Protein AF-A0A284VRJ9-F1 (afdb_monomer_lite)

Foldseek 3Di:
DVCCVVPVPVCVVVVVVVCCCPPPVVVVCVVVVVDQPDPDPVCSVVSVVVSVVVSVVVVVDDD

Secondary structure (DSSP, 8-state):
-HHHHHSHHHHHHHHHHHHHHHSTHHHHHHHTTT------HHHHHHHHHHHHHHHHHHHTS--

pLDDT: mean 78.98, std 9.78, range [56.31, 95.19]

Structure (mmCIF, N/CA/C/O backbone):
data_AF-A0A284VRJ9-F1
#
_entry.id   AF-A0A284VRJ9-F1
#
loop_
_atom_site.group_PDB
_atom_site.id
_atom_site.type_symbol
_atom_site.label_atom_id
_atom_site.label_alt_id
_atom_site.label_comp_id
_atom_site.label_asym_id
_atom_site.label_entity_id
_atom_site.label_seq_id
_atom_site.pdbx_PDB_ins_code
_atom_site.Cartn_x
_atom_site.Cartn_y
_atom_site.Cartn_z
_atom_site.occupancy
_atom_site.B_iso_or_equiv
_atom_site.auth_seq_id
_atom_site.auth_comp_id
_atom_site.auth_asym_id
_atom_site.auth_atom_id
_atom_site.pdbx_PDB_model_num
ATOM 1 N N . MET A 1 1 ? 16.453 -11.936 -16.466 1.00 60.88 1 MET A N 1
ATOM 2 C CA . MET A 1 1 ? 15.589 -12.361 -17.592 1.00 60.88 1 MET A CA 1
ATOM 3 C C . MET A 1 1 ? 15.318 -13.859 -17.603 1.00 60.88 1 MET A C 1
ATOM 5 O O . MET A 1 1 ? 14.172 -14.206 -17.821 1.00 60.88 1 MET A O 1
ATOM 9 N N . LYS A 1 2 ? 16.302 -14.729 -17.323 1.00 66.62 2 LYS A N 1
ATOM 10 C CA . LYS A 1 2 ? 16.107 -16.191 -17.323 1.00 66.62 2 LYS A CA 1
ATOM 11 C C . LYS A 1 2 ? 14.949 -16.667 -16.422 1.00 66.62 2 LYS A C 1
ATOM 13 O O . LYS A 1 2 ? 14.059 -17.336 -16.910 1.00 66.62 2 LYS A O 1
ATOM 18 N N . GLU A 1 3 ? 14.860 -16.184 -15.179 1.00 68.56 3 GLU A N 1
ATOM 19 C CA . GLU A 1 3 ? 13.732 -16.494 -14.269 1.00 68.56 3 GLU A CA 1
ATOM 20 C C . GLU A 1 3 ? 12.353 -16.035 -14.761 1.00 68.56 3 GLU A C 1
ATOM 22 O O . GLU A 1 3 ? 11.365 -16.712 -14.510 1.00 68.56 3 GLU A O 1
ATOM 27 N N . VAL A 1 4 ? 12.269 -14.906 -15.470 1.00 74.19 4 VAL A N 1
ATOM 28 C CA . VAL A 1 4 ? 10.995 -14.406 -16.024 1.00 74.19 4 VAL A CA 1
ATOM 29 C C . VAL A 1 4 ? 10.517 -15.303 -17.162 1.00 74.19 4 VAL A C 1
ATOM 31 O O . VAL A 1 4 ? 9.322 -15.520 -17.330 1.00 74.19 4 VAL A O 1
ATOM 34 N N . VAL A 1 5 ? 11.460 -15.813 -17.953 1.00 80.75 5 VAL A N 1
ATOM 35 C CA . VAL A 1 5 ? 11.184 -16.678 -19.102 1.00 80.75 5 VAL A CA 1
ATOM 36 C C . VAL A 1 5 ? 10.873 -18.102 -18.643 1.00 80.75 5 VAL A C 1
ATOM 38 O O . VAL A 1 5 ? 9.925 -18.699 -19.139 1.00 80.75 5 VAL A O 1
ATOM 41 N N . ASP A 1 6 ? 11.614 -18.613 -17.659 1.00 87.75 6 ASP A N 1
ATOM 42 C CA . ASP A 1 6 ? 11.481 -19.991 -17.180 1.00 87.75 6 ASP A CA 1
ATOM 43 C C . ASP A 1 6 ? 10.340 -20.152 -16.154 1.00 87.75 6 ASP A C 1
ATOM 45 O O . ASP A 1 6 ? 9.744 -21.220 -16.064 1.00 87.75 6 ASP A O 1
ATOM 49 N N . ASN A 1 7 ? 10.009 -19.101 -15.390 1.00 85.19 7 ASN A N 1
ATOM 50 C CA . ASN A 1 7 ? 8.989 -19.108 -14.333 1.00 85.19 7 ASN A CA 1
ATOM 51 C C . ASN A 1 7 ? 8.173 -17.806 -14.327 1.00 85.19 7 ASN A C 1
ATOM 53 O O . ASN A 1 7 ? 8.137 -17.059 -13.347 1.00 85.19 7 ASN A O 1
ATOM 57 N N . THR A 1 8 ? 7.486 -17.534 -15.434 1.00 86.94 8 THR A N 1
ATOM 58 C CA . THR A 1 8 ? 6.787 -16.260 -15.662 1.00 86.94 8 THR A CA 1
ATOM 59 C C . THR A 1 8 ? 5.695 -15.972 -14.633 1.00 86.94 8 THR A C 1
ATOM 61 O O . THR A 1 8 ? 5.637 -14.865 -14.102 1.00 86.94 8 THR A O 1
ATOM 64 N N . ILE A 1 9 ? 4.846 -16.955 -14.316 1.00 89.50 9 ILE A N 1
ATOM 65 C CA . ILE A 1 9 ? 3.717 -16.759 -13.392 1.00 89.50 9 ILE A CA 1
ATOM 66 C C . ILE A 1 9 ? 4.196 -16.486 -11.954 1.00 89.50 9 ILE A C 1
ATOM 68 O O . ILE A 1 9 ? 3.853 -15.425 -11.429 1.00 89.50 9 ILE A O 1
ATOM 72 N N . PRO A 1 10 ? 5.058 -17.327 -11.340 1.00 89.38 10 PRO A N 1
ATOM 73 C CA . PRO A 1 10 ? 5.566 -17.062 -9.990 1.00 89.38 10 PRO A CA 1
ATOM 74 C C . PRO A 1 10 ? 6.335 -15.742 -9.890 1.00 89.38 10 PRO A C 1
ATOM 76 O O . PRO A 1 10 ? 6.246 -15.027 -8.891 1.00 89.38 10 PRO A O 1
ATOM 79 N N . TYR A 1 11 ? 7.084 -15.399 -10.943 1.00 88.31 11 TYR A N 1
ATOM 80 C CA . TYR A 1 11 ? 7.830 -14.151 -10.994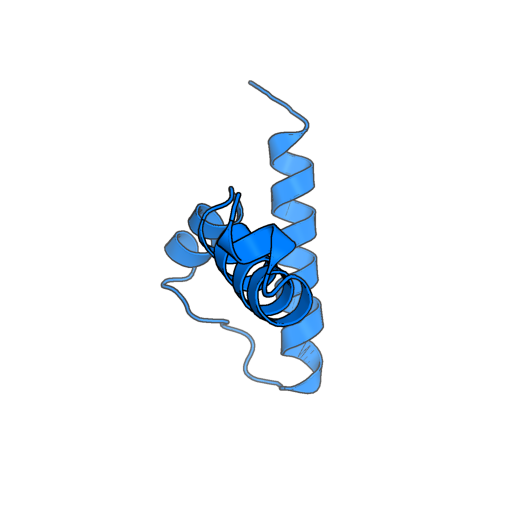 1.00 88.31 11 TYR A CA 1
ATOM 81 C C . TYR A 1 11 ? 6.900 -12.933 -10.957 1.00 88.31 11 TYR A C 1
ATOM 83 O O . TYR A 1 11 ? 7.129 -12.004 -10.184 1.00 88.31 11 TYR A O 1
ATOM 91 N N . ILE A 1 12 ? 5.834 -12.933 -11.763 1.00 87.38 12 ILE A N 1
ATOM 92 C CA . ILE A 1 12 ? 4.869 -11.828 -11.822 1.00 87.38 12 ILE A CA 1
ATOM 93 C C . ILE A 1 12 ? 4.102 -11.692 -10.498 1.00 87.38 12 ILE A C 1
ATOM 95 O O . ILE A 1 12 ? 3.916 -10.573 -10.009 1.00 87.38 12 ILE A O 1
ATOM 99 N N . GLU A 1 13 ? 3.710 -12.811 -9.885 1.00 88.25 13 GLU A N 1
ATOM 100 C CA . GLU A 1 13 ? 3.033 -12.822 -8.583 1.00 88.25 13 GLU A CA 1
ATOM 101 C C . GLU A 1 13 ? 3.873 -12.180 -7.475 1.00 88.25 13 GLU A C 1
ATOM 103 O O . GLU A 1 13 ? 3.332 -11.457 -6.640 1.00 88.25 13 GLU A O 1
ATOM 108 N N . GLN A 1 14 ? 5.194 -12.380 -7.478 1.00 84.88 14 GLN A N 1
ATOM 109 C CA . GLN A 1 14 ? 6.096 -11.718 -6.528 1.00 84.88 14 GLN A CA 1
ATOM 110 C C . GLN A 1 14 ? 6.453 -10.284 -6.932 1.00 84.88 14 GLN A C 1
ATOM 112 O O . GLN A 1 14 ? 6.688 -9.428 -6.072 1.00 84.88 14 GLN A O 1
ATOM 117 N N . TYR A 1 15 ? 6.487 -9.999 -8.232 1.00 86.19 15 TYR A N 1
ATOM 118 C CA . TYR A 1 15 ? 6.871 -8.695 -8.752 1.00 86.19 15 TYR A CA 1
ATOM 119 C C . TYR A 1 15 ? 5.882 -7.596 -8.352 1.00 86.19 15 TYR A C 1
ATOM 121 O O . TYR A 1 15 ? 6.314 -6.547 -7.875 1.00 86.19 15 TYR A O 1
ATOM 129 N N . TYR A 1 16 ? 4.570 -7.818 -8.487 1.00 82.00 16 TYR A N 1
ATOM 130 C CA . TYR A 1 16 ? 3.567 -6.782 -8.195 1.00 82.00 16 TYR A CA 1
ATOM 131 C C . TYR A 1 16 ? 3.555 -6.309 -6.727 1.00 82.00 16 TYR A C 1
ATOM 133 O O . TYR A 1 16 ? 3.597 -5.094 -6.504 1.00 82.00 16 TYR A O 1
ATOM 141 N N . PRO A 1 17 ? 3.555 -7.195 -5.709 1.00 80.75 17 PRO A N 1
AT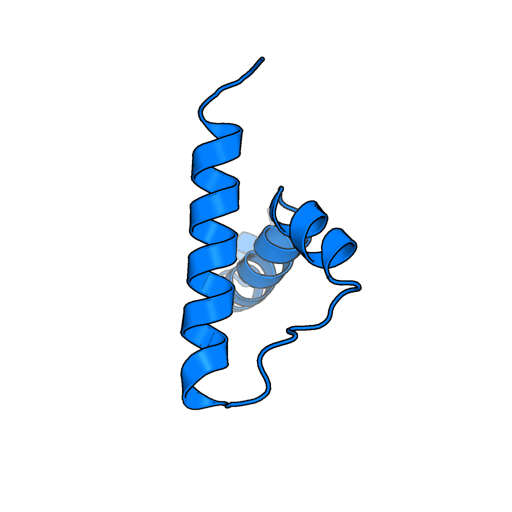OM 142 C CA . PRO A 1 17 ? 3.661 -6.792 -4.306 1.00 80.75 17 PRO A CA 1
ATOM 143 C C . PRO A 1 17 ? 4.947 -6.022 -4.010 1.00 80.75 17 PRO A C 1
ATOM 145 O O . PRO A 1 17 ? 4.920 -5.034 -3.273 1.00 80.75 17 PRO A O 1
ATOM 148 N N . ARG A 1 18 ? 6.068 -6.451 -4.605 1.00 82.25 18 ARG A N 1
ATOM 149 C CA . ARG A 1 18 ? 7.371 -5.815 -4.414 1.00 82.25 18 ARG A CA 1
ATOM 150 C C . ARG A 1 18 ? 7.415 -4.432 -5.054 1.00 82.25 18 ARG A C 1
ATOM 152 O O . ARG A 1 18 ? 7.744 -3.468 -4.373 1.00 82.25 18 ARG A O 1
ATOM 159 N N . ASN A 1 19 ? 6.962 -4.308 -6.298 1.00 82.69 19 ASN A N 1
ATOM 160 C CA . ASN A 1 19 ? 6.828 -3.028 -6.985 1.00 82.69 19 ASN A CA 1
ATOM 161 C C . ASN A 1 19 ? 5.911 -2.069 -6.211 1.00 82.69 19 ASN A C 1
ATOM 163 O O . ASN A 1 19 ? 6.267 -0.916 -5.996 1.00 82.69 19 ASN A O 1
ATOM 167 N N . ASN A 1 20 ? 4.777 -2.539 -5.687 1.00 72.44 20 ASN A N 1
ATOM 168 C CA . ASN A 1 20 ? 3.909 -1.732 -4.819 1.00 72.44 20 ASN A CA 1
ATOM 169 C C . ASN A 1 20 ? 4.554 -1.378 -3.469 1.00 72.44 20 ASN A C 1
ATOM 171 O O . ASN A 1 20 ? 4.127 -0.434 -2.806 1.00 72.44 20 ASN A O 1
ATOM 175 N N . SER A 1 21 ? 5.552 -2.140 -3.021 1.00 70.00 21 SER A N 1
ATOM 176 C CA . SER A 1 21 ? 6.294 -1.843 -1.799 1.00 70.00 21 SER A CA 1
ATOM 177 C C . SER A 1 21 ? 7.497 -0.931 -1.998 1.00 70.00 21 SER A C 1
ATOM 179 O O . SER A 1 21 ? 7.879 -0.267 -1.040 1.00 70.00 21 SER A O 1
ATOM 181 N N . GLU A 1 22 ? 8.077 -0.907 -3.193 1.00 70.25 22 GLU A N 1
ATOM 182 C CA . GLU A 1 22 ? 9.301 -0.168 -3.524 1.00 70.25 22 GLU A CA 1
ATOM 183 C C . GLU A 1 22 ? 9.027 1.118 -4.323 1.00 70.25 22 GLU A C 1
ATOM 185 O O . GLU A 1 22 ? 9.848 2.030 -4.323 1.00 70.25 22 GLU A O 1
ATOM 190 N N . SER A 1 23 ? 7.865 1.228 -4.972 1.00 67.75 23 SER A N 1
ATOM 191 C CA . SER A 1 23 ? 7.418 2.444 -5.667 1.00 67.75 23 SER A CA 1
ATOM 192 C C . SER A 1 23 ? 7.039 3.571 -4.692 1.00 67.75 23 SER A C 1
ATOM 194 O O . SER A 1 23 ? 7.114 3.408 -3.472 1.00 67.75 23 SER A O 1
ATOM 196 N N . GLY A 1 24 ? 6.636 4.737 -5.215 1.00 62.72 24 GLY A N 1
ATOM 197 C CA . GLY A 1 24 ? 6.300 5.940 -4.433 1.00 62.72 24 GLY A CA 1
ATOM 198 C C . GLY A 1 24 ? 5.331 5.704 -3.263 1.00 62.72 24 GLY A C 1
ATOM 199 O O . GLY A 1 24 ? 5.439 6.374 -2.238 1.00 62.72 24 GLY A O 1
ATOM 200 N N . PHE A 1 25 ? 4.491 4.667 -3.332 1.00 63.81 25 PHE A N 1
ATOM 201 C CA . PHE A 1 25 ? 3.628 4.217 -2.232 1.00 63.81 25 PHE A CA 1
ATOM 202 C C . PHE A 1 25 ? 4.392 3.783 -0.961 1.00 63.81 25 PHE A C 1
ATOM 204 O O . PHE A 1 25 ? 3.806 3.679 0.117 1.00 63.81 25 PHE A O 1
ATOM 211 N N . SER A 1 26 ? 5.706 3.550 -1.041 1.00 68.94 26 SER A N 1
ATOM 212 C CA . SER A 1 26 ? 6.586 3.324 0.115 1.00 68.94 26 SER A CA 1
ATOM 213 C C . SER A 1 26 ? 6.670 4.542 1.045 1.00 68.94 26 SER A C 1
ATOM 215 O O . SER A 1 26 ? 6.748 4.382 2.268 1.00 68.94 26 SER A O 1
ATOM 217 N N . ALA A 1 27 ? 6.582 5.758 0.495 1.00 71.81 27 ALA A N 1
ATOM 218 C CA . ALA A 1 27 ? 6.547 6.991 1.275 1.00 71.81 27 ALA A CA 1
ATOM 219 C C . ALA A 1 27 ? 5.275 7.060 2.137 1.00 71.81 27 ALA A C 1
ATOM 221 O O . ALA A 1 27 ? 5.345 7.38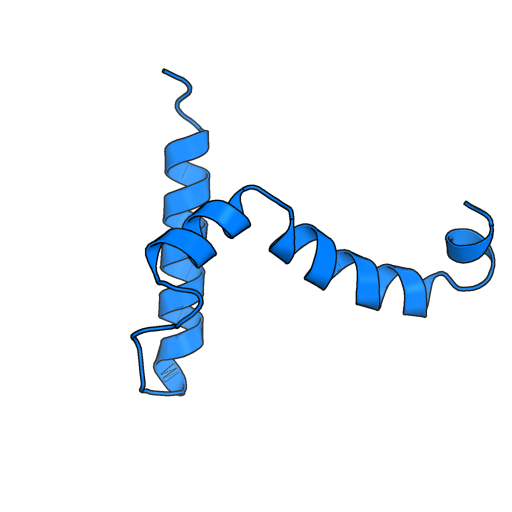7 3.325 1.00 71.81 27 ALA A O 1
ATOM 222 N N . ASP A 1 28 ? 4.135 6.642 1.579 1.00 71.94 28 ASP A N 1
ATOM 223 C CA . ASP A 1 28 ? 2.856 6.593 2.293 1.00 71.94 28 ASP A CA 1
ATOM 224 C C . ASP A 1 28 ? 2.893 5.565 3.433 1.00 71.94 28 ASP A C 1
ATOM 226 O O . ASP A 1 28 ? 2.418 5.835 4.541 1.00 71.94 28 ASP A O 1
ATOM 230 N N . LYS A 1 29 ? 3.528 4.403 3.206 1.00 73.12 29 LYS A N 1
ATOM 231 C CA . LYS A 1 29 ? 3.748 3.399 4.263 1.00 73.12 29 LYS A CA 1
ATOM 232 C C . LYS A 1 29 ? 4.558 3.980 5.419 1.00 73.12 29 LYS A C 1
ATOM 234 O O . LYS A 1 29 ? 4.227 3.723 6.575 1.00 73.12 29 LYS A O 1
ATOM 239 N N . ARG A 1 30 ? 5.587 4.785 5.134 1.00 74.25 30 ARG A N 1
ATOM 240 C CA . ARG A 1 30 ? 6.410 5.426 6.170 1.00 74.25 30 ARG A CA 1
ATOM 241 C C . ARG A 1 30 ? 5.622 6.463 6.970 1.00 74.25 30 ARG A C 1
ATOM 243 O O . ARG A 1 30 ? 5.773 6.501 8.189 1.00 74.25 30 ARG A O 1
ATOM 250 N N . TRP A 1 31 ? 4.764 7.249 6.319 1.00 71.06 31 TRP A N 1
ATOM 251 C CA . TRP A 1 31 ? 3.947 8.273 6.983 1.00 71.06 31 TRP A CA 1
ATOM 252 C C . TRP A 1 31 ? 3.030 7.662 8.052 1.00 71.06 31 TRP A C 1
ATOM 254 O O . TRP A 1 31 ? 2.975 8.148 9.179 1.00 71.06 31 TRP A O 1
ATOM 264 N N . PHE A 1 32 ? 2.373 6.542 7.747 1.00 69.25 32 PHE A N 1
ATOM 265 C CA . PHE A 1 32 ? 1.471 5.871 8.690 1.00 69.25 32 PHE A CA 1
ATOM 266 C C . PHE A 1 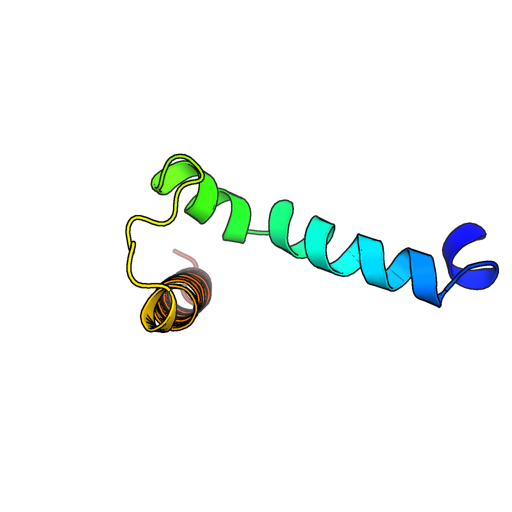32 ? 2.151 4.797 9.556 1.00 69.25 32 PHE A C 1
ATOM 268 O O . PHE A 1 32 ? 1.475 3.991 10.199 1.00 69.25 32 PHE A O 1
ATOM 275 N N . GLY A 1 33 ? 3.489 4.757 9.590 1.00 78.19 33 GLY A N 1
ATOM 276 C CA . GLY A 1 33 ? 4.236 3.797 10.407 1.00 78.19 33 GLY A CA 1
ATOM 277 C C . GLY A 1 33 ? 3.948 2.339 10.042 1.00 78.19 33 GLY A C 1
ATOM 278 O O . GLY A 1 33 ? 3.907 1.482 10.922 1.00 78.19 33 GLY A O 1
ATOM 279 N N . TRP A 1 34 ? 3.720 2.071 8.754 1.00 76.44 34 TRP A N 1
ATOM 280 C CA . TRP A 1 34 ? 3.395 0.759 8.190 1.00 76.44 34 TRP A CA 1
ATOM 281 C C . TRP A 1 34 ? 2.087 0.156 8.717 1.00 76.44 34 TRP A C 1
ATOM 283 O O . TRP A 1 34 ? 1.880 -1.054 8.642 1.00 76.44 34 TRP A O 1
ATOM 293 N N . LYS A 1 35 ? 1.188 0.993 9.247 1.00 81.81 35 LYS A N 1
ATOM 294 C CA . LYS A 1 35 ? -0.101 0.574 9.800 1.00 81.81 35 LYS A CA 1
ATOM 295 C C . LYS A 1 35 ? -1.250 1.244 9.063 1.00 81.81 35 LYS A C 1
ATOM 297 O O . LYS A 1 35 ? -1.195 2.424 8.734 1.00 81.81 35 LYS A O 1
ATOM 302 N N . VAL A 1 36 ? -2.333 0.499 8.869 1.00 83.38 36 VAL A N 1
ATOM 303 C CA . VAL A 1 36 ? -3.613 1.072 8.448 1.00 83.38 36 VAL A CA 1
ATOM 304 C C . VAL A 1 36 ? -4.384 1.452 9.708 1.00 83.38 36 VAL A C 1
ATOM 306 O O . VAL A 1 36 ? -4.701 0.598 10.530 1.00 83.38 36 VAL A O 1
ATOM 309 N N . GLY A 1 37 ? -4.663 2.745 9.888 1.00 83.62 37 GLY A N 1
ATOM 310 C CA . GLY A 1 37 ? -5.407 3.235 11.057 1.00 83.62 37 GLY A CA 1
ATOM 311 C C . GLY A 1 37 ? -6.885 2.819 11.068 1.00 83.62 37 GLY A C 1
ATOM 312 O O . GLY A 1 37 ? -7.516 2.804 12.124 1.00 83.62 37 GLY A O 1
ATOM 313 N N . GLN A 1 38 ? -7.436 2.461 9.904 1.00 89.94 38 GLN A N 1
ATOM 314 C CA . GLN A 1 38 ? -8.792 1.937 9.777 1.00 89.94 38 GLN A CA 1
ATOM 315 C C . GLN A 1 38 ? -8.850 0.499 10.302 1.00 89.94 38 GLN A C 1
ATOM 317 O O . GLN A 1 38 ? -8.174 -0.375 9.774 1.00 89.94 38 GLN A O 1
ATOM 322 N N . LYS A 1 39 ? -9.671 0.267 11.331 1.00 91.06 39 LYS A N 1
ATOM 323 C CA . LYS A 1 39 ? -9.814 -1.046 11.985 1.00 91.06 39 LYS A CA 1
ATOM 324 C C . LYS A 1 39 ? -11.032 -1.842 11.520 1.00 91.06 39 LYS A C 1
ATOM 326 O O . LYS A 1 39 ? -11.161 -3.001 11.886 1.00 91.06 39 LYS A O 1
ATOM 331 N N . ARG A 1 40 ? -11.953 -1.216 10.781 1.00 94.06 40 ARG A N 1
ATOM 332 C CA . ARG A 1 40 ? -13.128 -1.901 10.233 1.00 94.06 40 ARG A CA 1
ATOM 333 C C . ARG A 1 40 ? -12.750 -2.576 8.924 1.00 94.06 40 ARG A C 1
ATOM 335 O O . ARG A 1 40 ? -12.415 -1.868 7.975 1.00 94.06 40 ARG A O 1
ATOM 342 N N . ASP A 1 41 ? -12.824 -3.903 8.881 1.00 91.88 41 ASP A N 1
ATOM 343 C CA . ASP A 1 41 ? -12.364 -4.712 7.743 1.00 91.88 41 ASP A CA 1
ATOM 344 C C . ASP A 1 41 ? -12.997 -4.290 6.410 1.00 91.88 41 ASP A C 1
ATOM 346 O O . ASP A 1 41 ? -12.304 -4.145 5.405 1.00 91.88 41 ASP A O 1
ATOM 350 N N . ASP A 1 42 ? -14.290 -3.955 6.420 1.00 95.19 42 ASP A N 1
ATOM 351 C CA . ASP A 1 42 ? -15.035 -3.471 5.250 1.00 95.19 42 ASP A CA 1
ATOM 352 C C . ASP A 1 42 ? -14.543 -2.111 4.719 1.00 95.19 42 ASP A C 1
ATOM 354 O O . ASP A 1 42 ? -14.822 -1.742 3.580 1.00 95.19 42 ASP A O 1
ATOM 358 N N . ARG A 1 43 ? -13.803 -1.347 5.529 1.00 91.69 43 ARG A N 1
ATOM 359 C CA . ARG A 1 43 ? -13.322 0.005 5.199 1.00 91.69 43 ARG A CA 1
ATOM 360 C C . ARG A 1 43 ? -11.820 0.078 4.957 1.00 91.69 43 ARG A C 1
ATOM 362 O O . ARG A 1 43 ? -11.347 1.114 4.487 1.00 91.69 43 ARG A O 1
ATOM 369 N N . ILE A 1 44 ? -11.067 -0.981 5.263 1.00 89.56 44 ILE A N 1
ATOM 370 C CA . ILE A 1 44 ? -9.612 -1.027 5.056 1.00 89.56 44 ILE A CA 1
ATOM 371 C C . ILE A 1 44 ? -9.282 -0.803 3.578 1.00 89.56 44 ILE A C 1
ATOM 373 O O . ILE A 1 44 ? -8.455 0.051 3.262 1.00 89.56 44 ILE A O 1
ATOM 377 N N . GLY A 1 45 ? -9.983 -1.501 2.678 1.00 88.62 45 GLY A N 1
ATOM 378 C CA . GLY A 1 45 ? -9.786 -1.363 1.233 1.00 88.62 45 GLY A CA 1
ATOM 379 C C . GLY A 1 45 ? -9.993 0.073 0.754 1.00 88.62 45 GLY A C 1
ATOM 380 O O . GLY A 1 45 ? -9.107 0.649 0.130 1.00 88.62 45 GLY A O 1
ATOM 381 N N . ALA A 1 46 ? -11.109 0.697 1.140 1.00 91.00 46 ALA A N 1
ATOM 382 C CA . ALA A 1 46 ? -11.408 2.081 0.774 1.00 91.00 46 ALA A CA 1
ATOM 383 C C . ALA A 1 46 ? -10.355 3.076 1.300 1.00 91.00 46 ALA A C 1
ATOM 385 O O . ALA A 1 46 ? -9.937 3.977 0.574 1.00 91.00 46 ALA A O 1
ATOM 386 N N . ALA A 1 47 ? -9.881 2.907 2.540 1.00 88.00 47 ALA A N 1
ATOM 387 C CA . ALA A 1 47 ? -8.844 3.764 3.118 1.00 88.00 47 ALA A CA 1
ATOM 388 C C . ALA A 1 47 ? -7.505 3.658 2.361 1.00 88.00 47 ALA A C 1
ATOM 390 O O . ALA A 1 47 ? -6.843 4.673 2.115 1.00 88.00 47 ALA A O 1
ATOM 391 N N . LEU A 1 48 ? -7.131 2.443 1.950 1.00 85.31 48 LEU A N 1
ATOM 392 C CA . LEU A 1 48 ? -5.948 2.200 1.124 1.00 85.31 48 LEU A CA 1
ATOM 393 C C . LEU A 1 48 ? -6.104 2.824 -0.269 1.00 85.31 48 LEU A C 1
ATOM 395 O O . LEU A 1 48 ? -5.198 3.520 -0.725 1.00 85.31 48 LEU A O 1
ATOM 399 N N . THR A 1 49 ? -7.265 2.664 -0.912 1.00 86.00 49 THR A N 1
ATOM 400 C CA . THR A 1 49 ? -7.550 3.269 -2.222 1.00 86.00 49 THR A CA 1
ATOM 401 C C . THR A 1 49 ? -7.476 4.794 -2.174 1.00 86.00 49 THR A C 1
ATOM 403 O O . THR A 1 49 ? -6.820 5.395 -3.020 1.00 86.00 49 THR A O 1
ATOM 406 N N . CYS A 1 50 ? -8.076 5.437 -1.167 1.00 86.31 50 CYS A N 1
ATOM 407 C CA . CYS A 1 50 ? -8.013 6.893 -1.007 1.00 86.31 50 CYS A CA 1
ATOM 408 C C . CYS A 1 50 ? -6.577 7.400 -0.807 1.00 86.31 50 CYS A C 1
ATOM 410 O O . CYS A 1 50 ? -6.217 8.450 -1.339 1.00 86.31 50 CYS A O 1
ATOM 412 N N . THR A 1 51 ? -5.752 6.652 -0.066 1.00 82.56 51 THR A N 1
ATOM 413 C CA . THR A 1 51 ? -4.321 6.958 0.092 1.00 82.56 51 THR A CA 1
ATOM 414 C C . THR A 1 51 ? -3.604 6.882 -1.255 1.00 82.56 51 THR A C 1
ATOM 416 O O . THR A 1 51 ? -2.911 7.825 -1.629 1.00 82.56 51 THR A O 1
ATOM 419 N N . GLY A 1 52 ? -3.852 5.823 -2.031 1.00 81.31 52 GLY A N 1
ATOM 420 C CA . GLY A 1 52 ? -3.240 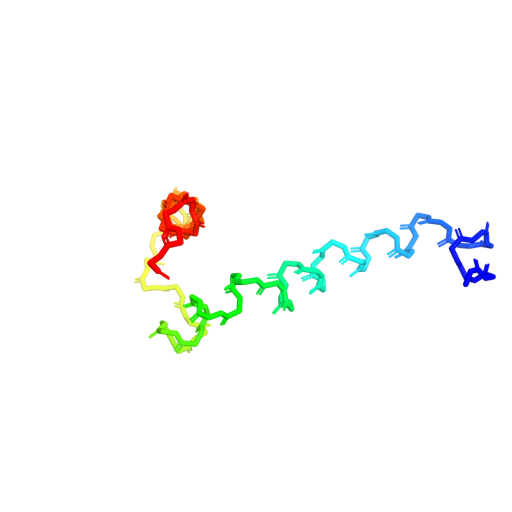5.656 -3.347 1.00 81.31 52 GLY A CA 1
ATOM 421 C C . GLY A 1 52 ? -3.663 6.723 -4.366 1.00 81.31 52 GLY A C 1
ATOM 422 O O . GLY A 1 52 ? -2.830 7.243 -5.106 1.00 81.31 52 GLY A O 1
ATOM 423 N N . VAL A 1 53 ? -4.942 7.116 -4.371 1.00 84.56 53 VAL A N 1
ATOM 424 C CA . VAL A 1 53 ? -5.446 8.212 -5.219 1.00 84.56 53 VAL A CA 1
ATOM 425 C C . VAL A 1 53 ? -4.791 9.538 -4.839 1.00 84.56 53 VAL A C 1
ATOM 427 O O . VAL A 1 53 ? -4.337 10.265 -5.720 1.00 84.56 53 VAL A O 1
ATOM 430 N N . ARG A 1 54 ? -4.690 9.843 -3.537 1.00 78.44 54 ARG A N 1
ATOM 431 C CA . ARG A 1 54 ? -3.998 11.045 -3.049 1.00 78.44 54 ARG A CA 1
ATOM 432 C C . ARG A 1 54 ? -2.545 11.078 -3.525 1.00 78.44 54 ARG A C 1
ATOM 434 O O . ARG A 1 54 ? -2.106 12.113 -4.012 1.00 78.44 54 ARG A O 1
ATOM 441 N N . HIS A 1 55 ? -1.828 9.964 -3.402 1.00 77.56 55 HIS A N 1
ATOM 442 C CA . HIS A 1 55 ? -0.439 9.847 -3.837 1.00 77.56 55 HIS A CA 1
ATOM 443 C C . HIS A 1 55 ? -0.277 10.168 -5.329 1.00 77.56 55 HIS A C 1
ATOM 445 O O . HIS A 1 55 ? 0.518 11.026 -5.708 1.00 77.56 55 HIS A O 1
ATOM 451 N N . ASN A 1 56 ? -1.093 9.536 -6.176 1.00 79.31 56 ASN A N 1
ATOM 452 C CA . ASN A 1 56 ? -1.051 9.751 -7.621 1.00 79.31 56 ASN A CA 1
ATOM 453 C C . ASN A 1 56 ? -1.392 11.196 -8.006 1.00 79.31 56 ASN A C 1
ATOM 455 O O . ASN A 1 56 ? -0.730 11.766 -8.867 1.00 79.31 56 ASN A O 1
ATOM 459 N N . LEU A 1 57 ? -2.389 11.803 -7.354 1.00 79.12 57 LEU A N 1
ATOM 460 C CA . LEU A 1 57 ? -2.764 13.198 -7.599 1.00 79.12 57 LEU A CA 1
ATOM 461 C C . LEU A 1 57 ? -1.658 14.182 -7.203 1.00 79.12 57 LEU A C 1
ATOM 463 O O . LEU A 1 57 ? -1.430 15.149 -7.923 1.00 79.12 57 LEU A O 1
ATOM 467 N N . LEU A 1 58 ? -0.962 13.940 -6.088 1.00 69.75 58 LEU A N 1
ATOM 468 C CA . LEU A 1 58 ? 0.127 14.809 -5.632 1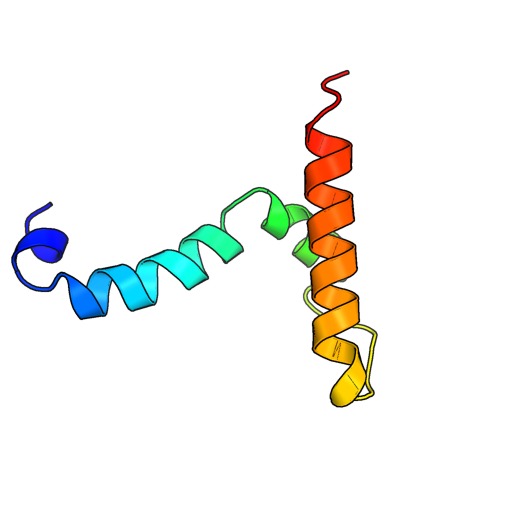.00 69.75 58 LEU A CA 1
ATOM 469 C C . LEU A 1 58 ? 1.407 14.646 -6.466 1.00 69.75 58 LEU A C 1
ATOM 471 O O . LEU A 1 58 ? 2.130 15.618 -6.637 1.00 69.75 58 LEU A O 1
ATOM 475 N N . ASN A 1 59 ? 1.657 13.469 -7.047 1.00 70.50 59 ASN A N 1
ATOM 476 C CA . ASN A 1 59 ? 2.781 13.267 -7.972 1.00 70.50 59 ASN A CA 1
ATOM 477 C C . ASN A 1 59 ? 2.549 13.866 -9.370 1.00 70.50 59 ASN A C 1
ATOM 479 O O . ASN A 1 59 ? 3.510 14.061 -10.111 1.00 70.50 59 ASN A O 1
ATOM 483 N N . LEU A 1 60 ? 1.298 14.138 -9.761 1.00 67.50 60 LEU A N 1
ATOM 484 C CA . LEU A 1 60 ? 0.977 14.735 -11.066 1.00 67.50 60 LEU A CA 1
ATOM 485 C C . LEU A 1 60 ? 1.354 16.219 -11.164 1.00 67.50 60 LEU A C 1
ATOM 487 O O . LEU A 1 60 ? 1.449 16.742 -12.272 1.00 67.50 60 LEU A O 1
ATOM 491 N N . TYR A 1 61 ? 1.583 16.885 -10.032 1.00 59.53 61 TYR A N 1
ATOM 492 C CA . TYR A 1 61 ? 2.077 18.257 -9.983 1.00 59.53 61 TYR A CA 1
ATOM 493 C C . TYR A 1 61 ? 3.533 18.268 -9.502 1.00 59.53 61 TYR A C 1
ATOM 495 O O . TYR A 1 61 ? 3.777 18.339 -8.297 1.00 59.53 61 TYR A O 1
ATOM 503 N N . PRO A 1 62 ? 4.518 18.192 -10.416 1.00 56.31 62 PRO A N 1
ATOM 504 C CA . PRO A 1 62 ? 5.898 18.468 -10.055 1.00 56.31 62 PRO A CA 1
ATOM 505 C C . PRO A 1 62 ? 6.018 19.963 -9.725 1.00 56.31 62 PRO A C 1
ATOM 507 O O . PRO A 1 62 ? 5.756 20.812 -10.577 1.00 56.31 62 PRO A O 1
ATOM 510 N N . THR A 1 63 ? 6.354 20.277 -8.474 1.00 57.50 63 THR A N 1
ATOM 511 C CA . THR A 1 63 ? 6.912 21.585 -8.085 1.00 57.50 63 THR A CA 1
ATOM 512 C C . THR A 1 63 ? 8.333 21.735 -8.588 1.00 57.50 63 THR A C 1
ATOM 514 O O . THR A 1 63 ? 9.083 20.739 -8.455 1.00 57.50 63 THR A O 1
#

Sequence (63 aa):
MKEVVDNTIPYIEQYYPRNNSESGFSADKRWFGWKVGQKRDDRIGAALTCTGVRHNLLNLYPT

Radius of gyration: 15.12 Å; chains: 1; bounding box: 31×42×31 Å

Organism: NCBI:txid1392998